Protein AF-0000000074130078 (afdb_homodimer)

Radius of gyration: 15.91 Å; Cα contacts (8 Å, |Δi|>4): 344; chains: 2; bounding box: 49×40×36 Å

Foldseek 3Di:
DWDDFQADPVVVVVLVVLLVVLVVPPDDQVSSQVSSQVVCCVPVNARKGKGKAQDDDDDDDADGRFWTWDDDPNMIMTMGGHDDDDDPD/DWDDFQADPVVVVVLVVLLVVLVVPPDDQVSSQVSSQVVCCVPVNARKGKGKAQDDDDDDDADGRFWTWDDDPNMIMTMGGHDPPPPDD

Secondary structure (DSSP, 8-state):
-EEEEEE-HHHHHHHHHHHHHHHHH-SSHHHHHHHHHHHHIIIIIS-EEEEEEEEEEEE----TTEEEEEEETTEEEEEEE--------/-EEEEEE-HHHHHHHHHHHHHHHHH-SSHHHHHHHHHHHHIIIIIS-EEEEEEEEEEEE----TTEEEEEEETTEEEEEEE--------

Nearest PDB structures (foldseek):
  2pg1-assembly3_C  TM=9.859E-01  e=2.034E-09  Drosophila melanogaster
  7n9f-assembly1_s  TM=9.781E-01  e=1.565E-09  Saccharomyces cerevisiae
  7cnu-assembly2_B  TM=9.806E-01  e=3.673E-09  Homo sapiens
  3dvp-assembly1_B  TM=9.838E-01  e=5.445E-09  Drosophila melanogaster
  3rjs-assembly1_A-2  TM=9.797E-01  e=6.209E-09  Toxoplasma gondii

Solvent-accessible surface area (backbone atoms only — not comparable to full-atom values): 9328 Å² total; per-residue (Å²): 90,80,74,47,74,42,52,48,71,67,60,48,51,52,52,52,53,53,49,53,50,29,65,73,73,34,90,46,42,45,50,2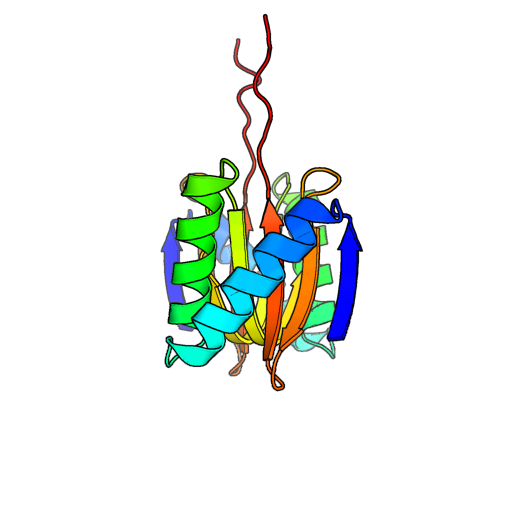9,12,45,52,50,26,54,52,42,29,70,76,68,58,48,52,37,31,19,36,18,28,70,38,68,15,72,32,73,68,59,41,89,56,32,33,41,30,31,37,58,95,80,30,35,36,42,39,34,24,50,55,70,79,80,77,85,120,90,82,76,47,75,41,52,48,72,67,60,48,52,50,52,50,52,52,48,53,50,30,64,74,73,35,88,47,42,45,50,29,11,45,52,51,26,55,50,42,28,70,74,69,60,49,54,37,30,20,36,18,28,71,38,69,14,73,32,74,69,59,39,88,55,33,33,40,29,31,37,59,95,80,28,34,35,44,39,33,25,53,53,72,64,81,72,76,133

InterPro domains:
  IPR001372 Dynein light chain, type 1/2 [PF01221] (2-81)
  IPR001372 Dynein light chain, type 1/2 [PTHR11886] (2-80)
  IPR001372 Dynein light chain, type 1/2 [SM01375] (1-82)
  IPR037177 Dynein light chain superfamily [G3DSA:3.30.740.10] (1-82)
  IPR037177 Dynein light chain superfamily [SSF54648] (2-81)

Organism: Ciona intestinalis (NCBI:txid7719)

pLDDT: mean 93.76, std 14.88, range [22.0, 98.94]

Sequence (178 aa):
EIKKKEISPDLEKNILKLSKSAAKNCKTDKEKAEFLKIELDEVNGGPWNVIVGKKFGGVVTYIPDHFIYFSIKGTDHLIYSTRNMKGKQEIKKKEISPDLEKNILKLSKSAAKNCKTDKEKAEFLKIELDEVNGGPWNVIVGKKFGGVVTYIPDHFIYFSIKGTDHLIYSTRNMKGKQ

Structure (mmCIF, N/CA/C/O backbone):
data_AF-0000000074130078-model_v1
#
loop_
_entity.id
_entity.type
_entity.pdbx_description
1 polymer 'Dynein light chain'
#
loop_
_atom_site.group_PDB
_atom_site.id
_atom_site.type_symbol
_atom_site.label_atom_id
_atom_site.label_alt_id
_atom_site.label_comp_id
_atom_site.label_asym_id
_atom_site.label_entity_id
_atom_site.label_seq_id
_atom_site.pdbx_PDB_ins_code
_atom_site.Cartn_x
_atom_site.Cartn_y
_atom_site.Cartn_z
_atom_site.occupancy
_atom_site.B_iso_or_equiv
_atom_site.auth_seq_id
_atom_site.auth_comp_id
_atom_site.auth_asym_id
_atom_site.auth_atom_id
_atom_site.pdbx_PDB_model_num
ATOM 1 N N . GLU A 1 1 ? 15.438 11.156 -1.545 1 94.38 1 GLU A N 1
ATOM 2 C CA . GLU A 1 1 ? 14.898 11.625 -2.818 1 94.38 1 GLU A CA 1
ATOM 3 C C . GLU A 1 1 ? 13.375 11.516 -2.848 1 94.38 1 GLU A C 1
ATOM 5 O O . GLU A 1 1 ? 12.82 10.453 -2.574 1 94.38 1 GLU A O 1
ATOM 10 N N . ILE A 1 2 ? 12.758 12.695 -3.055 1 98 2 ILE A N 1
ATOM 11 C CA . ILE A 1 2 ? 11.305 12.727 -3.17 1 98 2 ILE A CA 1
ATOM 12 C C . ILE A 1 2 ? 10.891 12.43 -4.609 1 98 2 ILE A C 1
ATOM 14 O O . ILE A 1 2 ? 11.32 13.117 -5.539 1 98 2 ILE A O 1
ATOM 18 N N . LYS A 1 3 ? 10.125 11.375 -4.738 1 98.38 3 LYS A N 1
ATOM 19 C CA . LYS A 1 3 ? 9.695 10.969 -6.07 1 98.38 3 LYS A CA 1
ATOM 20 C C . LYS A 1 3 ? 8.367 11.617 -6.445 1 98.38 3 LYS A C 1
ATOM 22 O O . LYS A 1 3 ? 8.172 12.039 -7.586 1 98.38 3 LYS A O 1
ATOM 27 N N . LYS A 1 4 ? 7.355 11.641 -5.586 1 98.5 4 LYS A N 1
ATOM 28 C CA . LYS A 1 4 ? 6.059 12.289 -5.727 1 98.5 4 LYS A CA 1
ATOM 29 C C . LYS A 1 4 ? 5.516 12.734 -4.371 1 98.5 4 LYS A C 1
ATOM 31 O O . LYS A 1 4 ? 5.719 12.055 -3.361 1 98.5 4 LYS A O 1
ATOM 36 N N . LYS A 1 5 ? 4.914 13.93 -4.355 1 98.62 5 LYS A N 1
ATOM 37 C CA . LYS A 1 5 ? 4.332 14.352 -3.086 1 98.62 5 LYS A CA 1
ATOM 38 C C . LYS A 1 5 ? 3.107 15.234 -3.307 1 98.62 5 LYS A C 1
ATOM 40 O O . LYS A 1 5 ? 3.062 16.016 -4.262 1 98.62 5 LYS A O 1
ATOM 45 N N . GLU A 1 6 ? 2.08 15.094 -2.594 1 98.5 6 GLU A N 1
ATOM 46 C CA . GLU A 1 6 ? 0.936 15.953 -2.299 1 98.5 6 GLU A CA 1
ATOM 47 C C . GLU A 1 6 ? 0.702 16.062 -0.794 1 98.5 6 GLU A C 1
ATOM 49 O O . GLU A 1 6 ? -0.148 15.367 -0.239 1 98.5 6 GLU A O 1
ATOM 54 N N . ILE A 1 7 ? 1.475 16.953 -0.232 1 98.31 7 ILE A N 1
ATOM 55 C CA . ILE A 1 7 ? 1.524 17 1.226 1 98.31 7 ILE A CA 1
ATOM 56 C C . ILE A 1 7 ? 2.041 18.359 1.685 1 98.31 7 ILE A C 1
ATOM 58 O O . ILE A 1 7 ? 2.826 19 0.982 1 98.31 7 ILE A O 1
ATOM 62 N N . SER A 1 8 ? 1.681 18.797 2.877 1 98 8 SER A N 1
ATOM 63 C CA . SER A 1 8 ? 2.182 20.062 3.422 1 98 8 SER A CA 1
ATOM 64 C C . SER A 1 8 ? 3.646 19.938 3.83 1 98 8 SER A C 1
ATOM 66 O O . SER A 1 8 ? 4.109 18.859 4.195 1 98 8 SER A O 1
ATOM 68 N N . PRO A 1 9 ? 4.371 21.078 3.791 1 98.06 9 PRO A N 1
ATOM 69 C CA . PRO A 1 9 ? 5.785 21.047 4.168 1 98.06 9 PRO A CA 1
ATOM 70 C C . PRO A 1 9 ? 6.012 20.531 5.586 1 98.06 9 PRO A C 1
ATOM 72 O O . PRO A 1 9 ? 6.977 19.812 5.84 1 98.06 9 PRO A O 1
ATOM 75 N N . ASP A 1 10 ? 5.152 20.906 6.461 1 97.94 10 ASP A N 1
ATOM 76 C CA . ASP A 1 10 ? 5.301 20.469 7.848 1 97.94 10 ASP A CA 1
ATOM 77 C C . ASP A 1 10 ? 5.137 18.969 7.977 1 97.94 10 ASP A C 1
ATOM 79 O O . ASP A 1 10 ? 5.93 18.297 8.648 1 97.94 10 ASP A O 1
ATOM 83 N N . LEU A 1 11 ? 4.094 18.453 7.395 1 98.06 11 LEU A N 1
ATOM 84 C CA . LEU A 1 11 ? 3.852 17.016 7.434 1 98.06 11 LEU A CA 1
ATOM 85 C C . LEU A 1 11 ? 4.961 16.25 6.711 1 98.06 11 LEU A C 1
ATOM 87 O O . LEU A 1 11 ? 5.426 15.219 7.191 1 98.06 11 LEU A O 1
ATOM 91 N N . GLU A 1 12 ? 5.434 16.75 5.633 1 98.56 12 GLU A N 1
ATOM 92 C CA . GLU A 1 12 ? 6.566 16.172 4.91 1 98.56 12 GLU A CA 1
ATOM 93 C C . GLU A 1 12 ? 7.793 16.047 5.805 1 98.56 12 GLU A C 1
ATOM 95 O O . GLU A 1 12 ? 8.414 14.992 5.883 1 98.56 12 GLU A O 1
ATOM 100 N N . LYS A 1 13 ? 8.094 17.172 6.449 1 98.25 13 LYS A N 1
ATOM 101 C CA . LYS A 1 13 ? 9.258 17.203 7.328 1 98.25 13 LYS A CA 1
ATOM 102 C C . LYS A 1 13 ? 9.148 16.156 8.422 1 98.25 13 LYS A C 1
ATOM 104 O O . LYS A 1 13 ? 10.125 15.461 8.734 1 98.25 13 LYS A O 1
ATOM 109 N N . ASN A 1 14 ? 7.988 16.094 8.992 1 98.38 14 ASN A N 1
ATOM 110 C CA . ASN A 1 14 ? 7.762 15.117 10.047 1 98.38 14 ASN A CA 1
ATOM 111 C C . ASN A 1 14 ? 7.926 13.688 9.523 1 98.38 14 ASN A C 1
ATOM 113 O O . ASN A 1 14 ? 8.594 12.867 10.156 1 98.38 14 ASN A O 1
ATOM 117 N N . ILE A 1 15 ? 7.352 13.312 8.375 1 98.81 15 ILE A N 1
ATOM 118 C CA . ILE A 1 15 ? 7.41 11.969 7.797 1 98.81 15 ILE A CA 1
ATOM 119 C C . ILE A 1 15 ? 8.859 11.617 7.465 1 98.81 15 ILE A C 1
ATOM 121 O O . ILE A 1 15 ? 9.305 10.5 7.738 1 98.81 15 ILE A O 1
ATOM 125 N N . LEU A 1 16 ? 9.57 12.594 6.945 1 98.69 16 LEU A N 1
ATOM 126 C CA . LEU A 1 16 ? 10.961 12.328 6.586 1 98.69 16 LEU A CA 1
ATOM 127 C C . LEU A 1 16 ? 11.805 12.086 7.832 1 98.69 16 LEU A C 1
ATOM 129 O O . LEU A 1 16 ? 12.672 11.211 7.84 1 98.69 16 LEU A O 1
ATOM 133 N N . LYS A 1 17 ? 11.531 12.891 8.836 1 98.44 17 LYS A N 1
ATOM 134 C CA . LYS A 1 17 ? 12.234 12.695 10.102 1 98.44 17 LYS A CA 1
ATOM 135 C C . LYS A 1 17 ? 11.969 11.305 10.672 1 98.44 17 LYS A C 1
ATOM 137 O O . LYS A 1 17 ? 12.906 10.586 11.039 1 98.44 17 LYS A O 1
ATOM 142 N N . LEU A 1 18 ? 10.727 10.938 10.75 1 98.69 18 LEU A N 1
ATOM 143 C CA . LEU A 1 18 ? 10.344 9.625 11.266 1 98.69 18 LEU A CA 1
ATOM 144 C C . LEU A 1 18 ? 10.938 8.508 10.414 1 98.69 18 LEU A C 1
ATOM 146 O O . LEU A 1 18 ? 11.359 7.477 10.938 1 98.69 18 LEU A O 1
ATOM 150 N N . SER A 1 19 ? 10.953 8.688 9.125 1 98.75 19 SER A N 1
ATOM 151 C CA . SER A 1 19 ? 11.461 7.668 8.211 1 98.75 19 SER A CA 1
ATOM 152 C C . SER A 1 19 ? 12.961 7.457 8.391 1 98.75 19 SER A C 1
ATOM 154 O O . SER A 1 19 ? 13.445 6.332 8.289 1 98.75 19 SER A O 1
ATOM 156 N N . LYS A 1 20 ? 13.672 8.57 8.648 1 98.5 20 LYS A N 1
ATOM 157 C CA . LYS A 1 20 ? 15.102 8.461 8.922 1 98.5 20 LYS A CA 1
ATOM 158 C C . LYS A 1 20 ? 15.352 7.695 10.219 1 98.5 20 LYS A C 1
ATOM 160 O O . LYS A 1 20 ? 16.266 6.871 10.297 1 98.5 20 LYS A O 1
ATOM 165 N N . SER A 1 21 ? 14.516 7.992 11.195 1 98.44 21 SER A N 1
ATOM 166 C CA . SER A 1 21 ? 14.602 7.254 12.453 1 98.44 21 SER A CA 1
ATOM 167 C C . SER A 1 21 ? 14.336 5.766 12.242 1 98.44 21 SER A C 1
ATOM 169 O O . SER A 1 21 ? 15.062 4.918 12.766 1 98.44 21 SER A O 1
ATOM 171 N N . ALA A 1 22 ? 13.273 5.453 11.5 1 98.5 22 ALA A N 1
ATOM 172 C CA . ALA A 1 22 ? 12.938 4.062 11.211 1 98.5 22 ALA A CA 1
ATOM 173 C C . ALA A 1 22 ? 14.086 3.359 10.484 1 98.5 22 ALA A C 1
ATOM 175 O O . ALA A 1 22 ? 14.398 2.205 10.781 1 98.5 22 ALA A O 1
ATOM 176 N N . ALA A 1 23 ? 14.703 4.055 9.508 1 98.12 23 ALA A N 1
ATOM 177 C CA . ALA A 1 23 ? 15.805 3.484 8.734 1 98.12 23 ALA A CA 1
ATOM 178 C C . ALA A 1 23 ? 16.984 3.133 9.633 1 98.12 23 ALA A C 1
ATOM 180 O O . ALA A 1 23 ? 17.688 2.154 9.383 1 98.12 23 ALA A O 1
ATOM 181 N N . LYS A 1 24 ? 17.141 3.902 10.656 1 97.38 24 LYS A N 1
ATOM 182 C CA . LYS A 1 24 ? 18.266 3.717 11.578 1 97.38 24 LYS A CA 1
ATOM 183 C C . LYS A 1 24 ? 17.984 2.613 12.586 1 97.38 24 LYS A C 1
ATOM 185 O O . LYS A 1 24 ? 18.875 1.861 12.969 1 97.38 24 LYS A O 1
ATOM 190 N N . ASN A 1 25 ? 16.688 2.441 12.914 1 97.88 25 ASN A N 1
ATOM 191 C CA . ASN A 1 25 ? 16.391 1.665 14.109 1 97.88 25 ASN A CA 1
ATOM 192 C C . ASN A 1 25 ? 15.648 0.375 13.773 1 97.88 25 ASN A C 1
ATOM 194 O O . ASN A 1 25 ? 15.508 -0.504 14.625 1 97.88 25 ASN A O 1
ATOM 198 N N . CYS A 1 26 ? 15.125 0.256 12.578 1 98.19 26 CYS A N 1
ATOM 199 C CA . CYS A 1 26 ? 14.383 -0.932 12.18 1 98.19 26 CYS A CA 1
ATOM 200 C C . CYS A 1 26 ? 15.211 -1.807 11.242 1 98.19 26 CYS A C 1
ATOM 202 O O . CYS A 1 26 ? 15.945 -1.296 10.398 1 98.19 26 CYS A O 1
ATOM 204 N N . LYS A 1 27 ? 15 -3.037 11.344 1 97.38 27 LYS A N 1
ATOM 205 C CA . LYS A 1 27 ? 15.828 -3.982 10.594 1 97.38 27 LYS A CA 1
ATOM 206 C C . LYS A 1 27 ? 15.164 -4.359 9.266 1 97.38 27 LYS A C 1
ATOM 208 O O . LYS A 1 27 ? 15.844 -4.543 8.258 1 97.38 27 LYS A O 1
ATOM 213 N N . THR A 1 28 ? 13.867 -4.539 9.289 1 98.25 28 THR A N 1
ATOM 214 C CA . THR A 1 28 ? 13.172 -4.996 8.086 1 98.25 28 THR A CA 1
ATOM 215 C C . THR A 1 28 ? 12.258 -3.902 7.543 1 98.25 28 THR A C 1
ATOM 217 O O . THR A 1 28 ? 11.906 -2.963 8.266 1 98.25 28 THR A O 1
ATOM 220 N N . ASP A 1 29 ? 11.898 -4.012 6.328 1 98.44 29 ASP A N 1
ATOM 221 C CA . ASP A 1 29 ? 10.961 -3.08 5.711 1 98.44 29 ASP A CA 1
ATOM 222 C C . ASP A 1 29 ? 9.609 -3.105 6.426 1 98.44 29 ASP A C 1
ATOM 224 O O . ASP A 1 29 ? 8.992 -2.061 6.629 1 98.44 29 ASP A O 1
ATOM 228 N N . LYS A 1 30 ? 9.227 -4.246 6.836 1 98.56 30 LYS A N 1
ATOM 229 C CA . LYS A 1 30 ? 7.969 -4.371 7.566 1 98.56 30 LYS A CA 1
ATOM 230 C C . LYS A 1 30 ? 8.031 -3.637 8.898 1 98.56 30 LYS A C 1
ATOM 232 O O . LYS A 1 30 ? 7.07 -2.967 9.289 1 98.56 30 LYS A O 1
ATOM 237 N N . GLU A 1 31 ? 9.055 -3.723 9.57 1 98.69 31 GLU A N 1
ATOM 238 C CA . GLU A 1 31 ? 9.219 -3.023 10.836 1 98.69 31 GLU A CA 1
ATOM 239 C C . GLU A 1 31 ? 9.188 -1.51 10.641 1 98.69 31 GLU A C 1
ATOM 241 O O . GLU A 1 31 ? 8.586 -0.788 11.438 1 98.69 31 GLU A O 1
ATOM 246 N N . LYS A 1 32 ? 9.852 -1.089 9.594 1 98.81 32 LYS A N 1
ATOM 247 C CA . LYS A 1 32 ? 9.828 0.337 9.281 1 98.81 32 LYS A CA 1
ATOM 248 C C . LYS A 1 32 ? 8.398 0.814 9.023 1 98.81 32 LYS A C 1
ATOM 250 O O . LYS A 1 32 ? 7.973 1.833 9.57 1 98.81 32 LYS A O 1
ATOM 255 N N . ALA A 1 33 ? 7.719 0 8.258 1 98.88 33 ALA A N 1
ATOM 256 C CA . ALA A 1 33 ? 6.344 0.352 7.922 1 98.88 33 ALA A CA 1
ATOM 257 C C . ALA A 1 33 ? 5.469 0.393 9.172 1 98.88 33 ALA A C 1
ATOM 259 O O . ALA A 1 33 ? 4.645 1.298 9.328 1 98.88 33 ALA A O 1
ATOM 260 N N . GLU A 1 34 ? 5.672 -0.551 10.023 1 98.81 34 GLU A N 1
ATOM 261 C CA . GLU A 1 34 ? 4.895 -0.612 11.258 1 98.81 34 GLU A CA 1
ATOM 262 C C . GLU A 1 34 ? 5.164 0.606 12.133 1 98.81 34 GLU A C 1
ATOM 264 O O . GLU A 1 34 ? 4.227 1.24 12.625 1 98.81 34 GLU A O 1
ATOM 269 N N . PHE A 1 35 ? 6.375 0.914 12.258 1 98.81 35 PHE A N 1
ATOM 270 C CA . PHE A 1 35 ? 6.777 2.062 13.055 1 98.81 35 PHE A CA 1
ATOM 271 C C . PHE A 1 35 ? 6.152 3.344 12.523 1 98.81 35 PHE A C 1
ATOM 273 O O . PHE A 1 35 ? 5.547 4.109 13.273 1 98.81 35 PHE A O 1
ATOM 280 N N . LEU A 1 36 ? 6.27 3.537 11.242 1 98.81 36 LEU A N 1
ATOM 281 C CA . LEU A 1 36 ? 5.781 4.758 10.609 1 98.81 36 LEU A CA 1
ATOM 282 C C . LEU A 1 36 ? 4.262 4.855 10.719 1 98.81 36 LEU A C 1
ATOM 284 O O . LEU A 1 36 ? 3.729 5.914 11.055 1 98.81 36 LEU A O 1
ATOM 288 N N . LYS A 1 37 ? 3.617 3.77 10.461 1 98.81 37 LYS A N 1
ATOM 289 C CA . LYS A 1 37 ? 2.158 3.789 10.531 1 98.81 37 LYS A CA 1
ATOM 290 C C . LYS A 1 37 ? 1.675 4.125 11.938 1 98.81 37 LYS A C 1
ATOM 292 O O . LYS A 1 37 ? 0.796 4.973 12.109 1 98.81 37 LYS A O 1
ATOM 297 N N . ILE A 1 38 ? 2.213 3.512 12.945 1 98.44 38 ILE A N 1
ATOM 298 C CA . ILE A 1 38 ? 1.804 3.703 14.336 1 98.44 38 ILE A CA 1
ATOM 299 C C . ILE A 1 38 ? 2.059 5.152 14.75 1 98.44 38 ILE A C 1
ATOM 301 O O . ILE A 1 38 ? 1.175 5.809 15.305 1 98.44 38 ILE A O 1
ATOM 305 N N . GLU A 1 39 ? 3.229 5.668 14.422 1 98.44 39 GLU A N 1
ATOM 306 C CA . GLU A 1 39 ? 3.586 7.031 14.797 1 98.44 39 GLU A CA 1
ATOM 307 C C . GLU A 1 39 ? 2.682 8.047 14.109 1 98.44 39 GLU A C 1
ATOM 309 O O . GLU A 1 39 ? 2.213 9 14.742 1 98.44 39 GLU A O 1
ATOM 314 N N . LEU A 1 40 ? 2.441 7.82 12.859 1 98.31 40 LEU A N 1
ATOM 315 C CA . LEU A 1 40 ? 1.625 8.766 12.102 1 98.31 40 LEU A CA 1
ATOM 316 C C . LEU A 1 40 ? 0.173 8.719 12.562 1 98.31 40 LEU A C 1
ATOM 318 O O . LEU A 1 40 ? -0.479 9.758 12.68 1 98.31 40 LEU A O 1
ATOM 322 N N . ASP A 1 41 ? -0.291 7.539 12.797 1 97.38 41 ASP A N 1
ATOM 323 C CA . ASP A 1 41 ? -1.649 7.441 13.32 1 97.38 41 ASP A CA 1
ATOM 324 C C . ASP A 1 41 ? -1.778 8.18 14.656 1 97.38 41 ASP A C 1
ATOM 326 O O . ASP A 1 41 ? -2.791 8.836 14.906 1 97.38 41 ASP A O 1
ATOM 330 N N . GLU A 1 42 ? -0.833 8.078 15.438 1 97.38 42 GLU A N 1
ATOM 331 C CA . GLU A 1 42 ? -0.876 8.656 16.766 1 97.38 42 GLU A CA 1
ATOM 332 C C . GLU A 1 42 ? -0.712 10.18 16.719 1 97.38 42 GLU A C 1
ATOM 334 O O . GLU A 1 42 ? -1.448 10.906 17.391 1 97.38 42 GLU A O 1
ATOM 339 N N . VAL A 1 43 ? 0.133 10.695 15.914 1 96.06 43 VAL A N 1
ATOM 340 C CA . VAL A 1 43 ? 0.541 12.102 15.961 1 96.06 43 VAL A CA 1
ATOM 341 C C . VAL A 1 43 ? -0.308 12.914 14.984 1 96.06 43 VAL A C 1
ATOM 343 O O . VAL A 1 43 ? -0.664 14.062 15.273 1 96.06 43 VAL A O 1
ATOM 346 N N . ASN A 1 44 ? -0.639 12.297 13.844 1 94.94 44 ASN A N 1
ATOM 347 C CA . ASN A 1 44 ? -1.279 13.078 12.789 1 94.94 44 ASN A CA 1
ATOM 348 C C . ASN A 1 44 ? -2.734 12.664 12.594 1 94.94 44 ASN A C 1
ATOM 350 O O . ASN A 1 44 ? -3.449 13.266 11.781 1 94.94 44 ASN A O 1
ATOM 354 N N . GLY A 1 45 ? -3.221 11.734 13.375 1 93.38 45 GLY A N 1
ATOM 355 C CA . GLY A 1 45 ? -4.578 11.25 13.18 1 93.38 45 GLY A CA 1
ATOM 356 C C . GLY A 1 45 ? -4.707 10.305 12 1 93.38 45 GLY A C 1
ATOM 357 O O . GLY A 1 45 ? -4.465 10.695 10.852 1 93.38 45 GLY A O 1
ATOM 358 N N . GLY A 1 46 ? -5.117 9.109 12.164 1 93.19 46 GLY A N 1
ATOM 359 C CA . GLY A 1 46 ? -5.199 8.055 11.164 1 93.19 46 GLY A CA 1
ATOM 360 C C . GLY A 1 46 ? -6.523 8.039 10.43 1 93.19 46 GLY A C 1
ATOM 361 O O . GLY A 1 46 ? -7.355 8.93 10.617 1 93.19 46 GLY A O 1
ATOM 362 N N . PRO A 1 47 ? -6.66 7.039 9.648 1 96.25 47 PRO A N 1
ATOM 363 C CA . PRO A 1 47 ? -5.711 5.945 9.398 1 96.25 47 PRO A CA 1
ATOM 364 C C . PRO A 1 47 ? -4.672 6.301 8.344 1 96.25 47 PRO A C 1
ATOM 366 O O . PRO A 1 47 ? -4.996 6.945 7.344 1 96.25 47 PRO A O 1
ATOM 369 N N . TRP A 1 48 ? -3.422 5.965 8.57 1 98.12 48 TRP A N 1
ATOM 370 C CA . TRP A 1 48 ? -2.348 6.027 7.586 1 98.12 48 TRP A CA 1
ATOM 371 C C . TRP A 1 48 ? -2.02 4.641 7.047 1 98.12 48 TRP A C 1
ATOM 373 O O . TRP A 1 48 ? -2.254 3.635 7.723 1 98.12 48 TRP A O 1
ATOM 383 N N . ASN A 1 49 ? -1.562 4.484 5.832 1 98.81 49 ASN A N 1
ATOM 384 C CA . ASN A 1 49 ? -1.041 3.291 5.176 1 98.81 49 ASN A CA 1
ATOM 385 C C . ASN A 1 49 ? 0.405 3.482 4.73 1 98.81 49 ASN A C 1
ATOM 387 O O . ASN A 1 49 ? 0.744 4.508 4.133 1 98.81 49 ASN A O 1
ATOM 391 N N . VAL A 1 50 ? 1.216 2.555 5.027 1 98.94 50 VAL A N 1
ATOM 392 C CA . VAL A 1 50 ? 2.641 2.715 4.762 1 98.94 50 VAL A CA 1
ATOM 393 C C . VAL A 1 50 ? 3.18 1.472 4.059 1 98.94 50 VAL A C 1
ATOM 395 O O . VAL A 1 50 ? 2.973 0.348 4.523 1 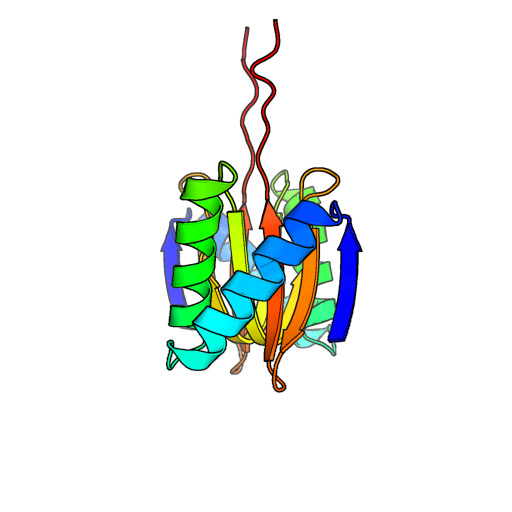98.94 50 VAL A O 1
ATOM 398 N N . ILE A 1 51 ? 3.799 1.644 2.938 1 98.94 51 ILE A N 1
ATOM 399 C CA . ILE A 1 51 ? 4.543 0.626 2.205 1 98.94 51 ILE A CA 1
ATOM 400 C C . ILE A 1 51 ? 6.02 1.01 2.145 1 98.94 51 ILE A C 1
ATOM 402 O O . ILE A 1 51 ? 6.359 2.133 1.769 1 98.94 51 ILE A O 1
ATOM 406 N N . VAL A 1 52 ? 6.852 0.149 2.578 1 98.88 52 VAL A N 1
ATOM 407 C CA . VAL A 1 52 ? 8.297 0.321 2.506 1 98.88 52 VAL A CA 1
ATOM 408 C C . VAL A 1 52 ? 8.922 -0.848 1.744 1 98.88 52 VAL A C 1
ATOM 410 O O . VAL A 1 52 ? 8.617 -2.01 2.025 1 98.88 52 VAL A O 1
ATOM 413 N N . GLY A 1 53 ? 9.758 -0.525 0.75 1 98.69 53 GLY A N 1
ATOM 414 C CA . GLY A 1 53 ? 10.367 -1.638 0.036 1 98.69 53 GLY A CA 1
ATOM 415 C C . GLY A 1 53 ? 11.305 -1.195 -1.071 1 98.69 53 GLY A C 1
ATOM 416 O O . GLY A 1 53 ? 11.328 -0.019 -1.439 1 98.69 53 GLY A O 1
ATOM 417 N N . LYS A 1 54 ? 12.055 -2.133 -1.625 1 98 54 LYS A N 1
ATOM 418 C CA . LYS A 1 54 ? 13.055 -1.86 -2.65 1 98 54 LYS A CA 1
ATOM 419 C C . LYS A 1 54 ? 12.484 -2.07 -4.047 1 98 54 LYS A C 1
ATOM 421 O O . LYS A 1 54 ? 12.945 -1.45 -5.012 1 98 54 LYS A O 1
ATOM 426 N N . LYS A 1 55 ? 11.469 -2.963 -4.145 1 98 55 LYS A N 1
ATOM 427 C CA . LYS A 1 55 ? 10.93 -3.301 -5.457 1 98 55 LYS A CA 1
ATOM 428 C C . LYS A 1 55 ? 9.422 -3.533 -5.383 1 98 55 LYS A C 1
ATOM 430 O O . LYS A 1 55 ? 8.969 -4.648 -5.113 1 98 55 LYS A O 1
ATOM 435 N N . PHE A 1 56 ? 8.711 -2.465 -5.723 1 98.69 56 PHE A N 1
ATOM 436 C CA . PHE A 1 56 ? 7.262 -2.588 -5.773 1 98.69 56 PHE A CA 1
ATOM 437 C C . PHE A 1 56 ? 6.656 -1.476 -6.621 1 98.69 56 PHE A C 1
ATOM 439 O O . PHE A 1 56 ? 7.309 -0.466 -6.891 1 98.69 56 PHE A O 1
ATOM 446 N N . GLY A 1 57 ? 5.48 -1.723 -7.062 1 98.56 57 GLY A N 1
ATOM 447 C CA . GLY A 1 57 ? 4.574 -0.721 -7.602 1 98.56 57 GLY A CA 1
ATOM 448 C C . GLY A 1 57 ? 3.287 -0.595 -6.805 1 98.56 57 GLY A C 1
ATOM 449 O O . GLY A 1 57 ? 2.725 -1.598 -6.359 1 98.56 57 GLY A O 1
ATOM 450 N N . GLY A 1 58 ? 2.928 0.644 -6.57 1 98.62 58 GLY A N 1
ATOM 451 C CA . GLY A 1 58 ? 1.722 0.895 -5.797 1 98.62 58 GLY A CA 1
ATOM 452 C C . GLY A 1 58 ? 0.771 1.864 -6.473 1 98.62 58 GLY A C 1
ATOM 453 O O . GLY A 1 58 ? 1.202 2.855 -7.062 1 98.62 58 GLY A O 1
ATOM 454 N N . VAL A 1 59 ? -0.474 1.584 -6.469 1 98.75 59 VAL A N 1
ATOM 455 C CA . VAL A 1 59 ? -1.538 2.471 -6.93 1 98.75 59 VAL A CA 1
ATOM 456 C C . VAL A 1 59 ? -2.637 2.551 -5.871 1 98.75 59 VAL A C 1
ATOM 458 O O . VAL A 1 59 ? -3.262 1.543 -5.539 1 98.75 59 VAL A O 1
ATOM 461 N N . VAL A 1 60 ? -2.805 3.801 -5.371 1 98.31 60 VAL A N 1
ATOM 462 C CA . VAL A 1 60 ? -3.619 3.947 -4.168 1 98.31 60 VAL A CA 1
ATOM 463 C C . VAL A 1 60 ? -4.516 5.176 -4.297 1 98.31 60 VAL A C 1
ATOM 465 O O . VAL A 1 60 ? -4.312 6.012 -5.18 1 98.31 60 VAL A O 1
ATOM 468 N N . THR A 1 61 ? -5.574 5.219 -3.496 1 97.06 61 THR A N 1
ATOM 469 C CA . THR A 1 61 ? -6.422 6.395 -3.334 1 97.06 61 THR A CA 1
ATOM 470 C C . THR A 1 61 ? -6.203 7.039 -1.967 1 97.06 61 THR A C 1
ATOM 472 O O . THR A 1 61 ? -6.168 6.344 -0.949 1 97.06 61 THR A O 1
ATOM 475 N N . TYR A 1 62 ? -5.973 8.312 -1.937 1 96.25 62 TYR A N 1
ATOM 476 C CA . TYR A 1 62 ? -5.672 9.023 -0.699 1 96.25 62 TYR A CA 1
ATOM 477 C C . TYR A 1 62 ? -6.445 10.336 -0.622 1 96.25 62 TYR A C 1
ATOM 479 O O . TYR A 1 62 ? -6.957 10.82 -1.633 1 96.25 62 TYR A O 1
ATOM 487 N N . ILE A 1 63 ? -6.664 10.852 0.582 1 94.81 63 ILE A N 1
ATOM 488 C CA . ILE A 1 63 ? -7.301 12.148 0.755 1 94.81 63 ILE A CA 1
ATOM 489 C C . ILE A 1 63 ? -6.328 13.258 0.353 1 94.81 63 ILE A C 1
ATOM 491 O O . ILE A 1 63 ? -5.113 13.062 0.365 1 94.81 63 ILE A O 1
ATOM 495 N N . PRO A 1 64 ? -6.73 14.367 -0.066 1 95.44 64 PRO A N 1
ATOM 496 C CA . PRO A 1 64 ? -5.863 15.453 -0.528 1 95.44 64 PRO A CA 1
ATOM 497 C C . PRO A 1 64 ? -4.82 15.859 0.513 1 95.44 64 PRO A C 1
ATOM 499 O O . PRO A 1 64 ? -5.121 15.898 1.709 1 95.44 64 PRO A O 1
ATOM 502 N N . ASP A 1 65 ? -3.596 16.078 0.102 1 96.44 65 ASP A N 1
ATOM 503 C CA . ASP A 1 65 ? -2.49 16.656 0.862 1 96.44 65 ASP A CA 1
ATOM 504 C C . ASP A 1 65 ? -1.968 15.664 1.902 1 96.44 65 ASP A C 1
ATOM 506 O O . ASP A 1 65 ? -1.387 16.062 2.912 1 96.44 65 ASP A O 1
ATOM 510 N N . HIS A 1 66 ? -2.268 14.414 1.657 1 97.94 66 HIS A N 1
ATOM 511 C CA . HIS A 1 66 ? -1.805 13.398 2.596 1 97.94 66 HIS A CA 1
ATOM 512 C C . HIS A 1 66 ? -1.157 12.227 1.866 1 97.94 66 HIS A C 1
ATOM 514 O O . HIS A 1 66 ? -1.442 11.062 2.17 1 97.94 66 HIS A O 1
ATOM 520 N N . PHE A 1 67 ? -0.264 12.57 0.955 1 98.69 67 PHE A N 1
ATOM 521 C CA . PHE A 1 67 ? 0.425 11.57 0.147 1 98.69 67 PHE A CA 1
ATOM 522 C C . PHE A 1 67 ? 1.888 11.953 -0.052 1 98.69 67 PHE A C 1
ATOM 524 O O . PHE A 1 67 ? 2.197 13.086 -0.415 1 98.69 67 PHE A O 1
ATOM 531 N N . ILE A 1 68 ? 2.758 10.969 0.133 1 98.88 68 ILE A N 1
ATOM 532 C CA . ILE A 1 68 ? 4.156 11.195 -0.217 1 98.88 68 ILE A CA 1
ATOM 533 C C . ILE A 1 68 ? 4.809 9.875 -0.618 1 98.88 68 ILE A C 1
ATOM 535 O O . ILE A 1 68 ? 4.539 8.828 -0.012 1 98.88 68 ILE A O 1
ATOM 539 N N . TYR A 1 69 ? 5.605 9.883 -1.682 1 98.94 69 TYR A N 1
ATOM 540 C CA . TYR A 1 69 ? 6.398 8.789 -2.227 1 98.94 69 TYR A CA 1
ATOM 541 C C . TYR A 1 69 ? 7.855 9.195 -2.391 1 98.94 69 TYR A C 1
ATOM 543 O O . TYR A 1 69 ? 8.164 10.117 -3.145 1 98.94 69 TYR A O 1
ATOM 551 N N . PHE A 1 70 ? 8.727 8.547 -1.64 1 98.88 70 PHE A N 1
ATOM 552 C CA . PHE A 1 70 ? 10.125 8.961 -1.623 1 98.88 70 PHE A CA 1
ATOM 553 C C . PHE A 1 70 ? 11.031 7.773 -1.343 1 98.88 70 PHE A C 1
ATOM 555 O O . PHE A 1 70 ? 10.562 6.676 -1.054 1 98.88 70 PHE A O 1
ATOM 562 N N . SER A 1 71 ? 12.336 8.031 -1.491 1 98.62 71 SER A N 1
ATOM 563 C CA . SER A 1 71 ? 13.344 7 -1.242 1 98.62 71 SER A CA 1
ATOM 564 C C . SER A 1 71 ? 14.359 7.457 -0.201 1 98.62 71 SER A C 1
ATOM 566 O O . SER A 1 71 ? 14.781 8.617 -0.209 1 98.62 71 SER A O 1
ATOM 568 N N . ILE A 1 72 ? 14.695 6.562 0.731 1 97.19 72 ILE A N 1
ATOM 569 C CA . ILE A 1 72 ? 15.781 6.746 1.688 1 97.19 72 ILE A CA 1
ATOM 570 C C . ILE A 1 72 ? 16.719 5.543 1.637 1 97.19 72 ILE A C 1
ATOM 572 O O . ILE A 1 72 ? 16.297 4.41 1.886 1 97.19 72 ILE A O 1
ATOM 576 N N . LYS A 1 73 ? 17.984 5.836 1.367 1 93.31 73 LYS A N 1
ATOM 577 C CA . LYS A 1 73 ? 19.016 4.805 1.363 1 93.31 73 LYS A CA 1
ATOM 578 C C . LYS A 1 73 ? 18.625 3.625 0.485 1 93.31 73 LYS A C 1
ATOM 580 O O . LYS A 1 73 ? 18.688 2.473 0.917 1 93.31 73 LYS A O 1
ATOM 585 N N . GLY A 1 74 ? 18.078 3.869 -0.655 1 95.88 74 GLY A N 1
ATOM 586 C CA . GLY A 1 74 ? 17.781 2.865 -1.665 1 95.88 74 GLY A CA 1
ATOM 587 C C . GLY A 1 74 ? 16.5 2.111 -1.399 1 95.88 74 GLY A C 1
ATOM 588 O O . GLY A 1 74 ? 16.203 1.123 -2.072 1 95.88 74 GLY A O 1
ATOM 589 N N . THR A 1 75 ? 15.75 2.594 -0.4 1 98.25 75 THR A N 1
ATOM 590 C CA . THR A 1 75 ? 14.461 1.986 -0.085 1 98.25 75 THR A CA 1
ATOM 591 C C . THR A 1 75 ? 13.32 2.979 -0.318 1 98.25 75 THR A C 1
ATOM 593 O O . THR A 1 75 ? 13.383 4.121 0.141 1 98.25 75 THR A O 1
ATOM 596 N N . ASP A 1 76 ? 12.32 2.518 -1.017 1 98.75 76 ASP A N 1
ATOM 597 C CA . ASP A 1 76 ? 11.195 3.389 -1.324 1 98.75 76 ASP A CA 1
ATOM 598 C C . ASP A 1 76 ? 10.148 3.352 -0.21 1 98.75 76 ASP A C 1
ATOM 600 O O . ASP A 1 76 ? 9.984 2.328 0.46 1 98.75 76 ASP A O 1
ATOM 604 N N . HIS A 1 77 ? 9.484 4.504 -0 1 98.94 77 HIS A N 1
ATOM 605 C CA . HIS A 1 77 ? 8.414 4.707 0.97 1 98.94 77 HIS A CA 1
ATOM 606 C C . HIS A 1 77 ? 7.176 5.293 0.307 1 98.94 77 HIS A C 1
ATOM 608 O O . HIS A 1 77 ? 7.246 6.359 -0.314 1 98.94 77 HIS A O 1
ATOM 614 N N . LEU A 1 78 ? 6.082 4.582 0.358 1 98.94 78 LEU A N 1
ATOM 615 C CA . LEU A 1 78 ? 4.762 5.062 -0.034 1 98.94 78 LEU A CA 1
ATOM 616 C C . LEU A 1 78 ? 3.865 5.246 1.186 1 98.94 78 LEU A C 1
ATOM 618 O O . LEU A 1 78 ? 3.502 4.27 1.844 1 98.94 78 LEU A O 1
ATOM 622 N N . ILE A 1 79 ? 3.605 6.477 1.53 1 98.94 79 ILE A N 1
ATOM 623 C CA . ILE A 1 79 ? 2.877 6.816 2.748 1 98.94 79 ILE A CA 1
ATOM 624 C C . ILE A 1 79 ? 1.7 7.727 2.406 1 98.94 79 ILE A C 1
ATOM 626 O O . ILE A 1 79 ? 1.872 8.75 1.735 1 98.94 79 ILE A O 1
ATOM 630 N N . TYR A 1 80 ? 0.522 7.281 2.832 1 98.69 80 TYR A N 1
ATOM 631 C CA . TYR A 1 80 ? -0.663 8.07 2.51 1 98.69 80 TYR A CA 1
ATOM 632 C C . TYR A 1 80 ? -1.784 7.801 3.506 1 98.69 80 TYR A C 1
ATOM 634 O O . TYR A 1 80 ? -1.781 6.773 4.191 1 98.69 80 TYR A O 1
ATOM 642 N N . SER A 1 81 ? -2.67 8.773 3.598 1 97.56 81 SER A N 1
ATOM 643 C CA . SER A 1 81 ? -3.834 8.633 4.469 1 97.56 81 SER A CA 1
ATOM 644 C C . SER A 1 81 ? -5.113 8.453 3.656 1 97.56 81 SER A C 1
ATOM 646 O O . SER A 1 81 ? -5.227 8.969 2.543 1 97.56 81 SER A O 1
ATOM 648 N N . THR A 1 82 ? -6.031 7.652 4.238 1 95 82 THR A N 1
ATOM 649 C CA . THR A 1 82 ? -7.316 7.41 3.586 1 95 82 THR A CA 1
ATOM 650 C C . THR A 1 82 ? -8.469 7.855 4.48 1 95 82 THR A C 1
ATOM 652 O O . THR A 1 82 ? -9.594 7.379 4.332 1 95 82 THR A O 1
ATOM 655 N N . ARG A 1 83 ? -8.281 8.797 5.355 1 77.19 83 ARG A N 1
ATOM 656 C CA . ARG A 1 83 ? -9.273 9.281 6.316 1 77.19 83 ARG A CA 1
ATOM 657 C C . ARG A 1 83 ? -10.547 9.719 5.609 1 77.19 83 ARG A C 1
ATOM 659 O O . ARG A 1 83 ? -10.492 10.383 4.57 1 77.19 83 ARG A O 1
ATOM 666 N N . ASN A 1 84 ? -11.727 8.906 5.762 1 61.94 84 ASN A N 1
ATOM 667 C CA . ASN A 1 84 ? -13.016 9.461 5.367 1 61.94 84 ASN A CA 1
ATOM 668 C C . ASN A 1 84 ? -13.57 10.398 6.434 1 61.94 84 ASN A C 1
ATOM 670 O O . ASN A 1 84 ? -13.445 10.125 7.629 1 61.94 84 ASN A O 1
ATOM 674 N N . MET A 1 85 ? -13.438 11.695 6.23 1 49.09 85 MET A N 1
ATOM 675 C CA . MET A 1 85 ? -14.086 12.641 7.129 1 49.09 85 MET A CA 1
ATOM 676 C C . MET A 1 85 ? -15.539 12.242 7.383 1 49.09 85 MET A C 1
ATOM 678 O O . MET A 1 85 ? -16.266 11.891 6.449 1 49.09 85 MET A O 1
ATOM 682 N N . LYS A 1 86 ? -16.031 11.625 8.32 1 40.78 86 LYS A N 1
ATOM 683 C CA . LYS A 1 86 ? -17.406 11.844 8.766 1 40.78 86 LYS A CA 1
ATOM 684 C C . LYS A 1 86 ? -17.797 13.305 8.617 1 40.78 86 LYS A C 1
ATOM 686 O O . LYS A 1 86 ? -16.938 14.188 8.57 1 40.78 86 LYS A O 1
ATOM 691 N N . GLY A 1 87 ? -19.344 13.609 8.422 1 33.69 87 GLY A N 1
ATOM 692 C CA . GLY A 1 87 ? -20.484 14.508 8.617 1 33.69 87 GLY A CA 1
ATOM 693 C C . GLY A 1 87 ? -20.344 15.359 9.867 1 33.69 87 GLY A C 1
ATOM 694 O O . GLY A 1 87 ? -20.234 14.836 10.977 1 33.69 87 GLY A O 1
ATOM 695 N N . LYS A 1 88 ? -19.75 16.328 9.969 1 33.34 88 LYS A N 1
ATOM 696 C CA . LYS A 1 88 ? -20.297 17.391 10.805 1 33.34 88 LYS A CA 1
ATOM 697 C C . LYS A 1 88 ? -21.812 17.453 10.703 1 33.34 88 LYS A C 1
ATOM 699 O O . LYS A 1 88 ? -22.359 17.75 9.633 1 33.34 88 LYS A O 1
ATOM 704 N N . GLN A 1 89 ? -22.922 16.641 10.445 1 23.61 89 GLN A N 1
ATOM 705 C CA . GLN A 1 89 ? -24.125 17.156 11.078 1 23.61 89 GLN A CA 1
ATOM 706 C C . GLN A 1 89 ? -24.016 17.109 12.602 1 23.61 89 GLN A C 1
ATOM 708 O O . GLN A 1 89 ? -23.469 16.156 13.164 1 23.61 89 GLN A O 1
ATOM 713 N N . GLU B 1 1 ? 0.241 -18.484 -3.807 1 94.38 1 GLU B N 1
ATOM 714 C CA . GLU B 1 1 ? 0.281 -18.734 -2.367 1 94.38 1 GLU B CA 1
ATOM 715 C C . GLU B 1 1 ? -0.357 -17.578 -1.596 1 94.38 1 GLU B C 1
ATOM 717 O O . GLU B 1 1 ? 0.006 -16.422 -1.791 1 94.38 1 GLU B O 1
ATOM 722 N N . ILE B 1 2 ? -1.379 -17.953 -0.817 1 97.94 2 ILE B N 1
ATOM 723 C CA . ILE B 1 2 ? -2.039 -16.969 0.023 1 97.94 2 ILE B CA 1
ATOM 724 C C . ILE B 1 2 ? -1.294 -16.828 1.349 1 97.94 2 ILE B C 1
ATOM 726 O O . ILE B 1 2 ? -1.116 -17.812 2.07 1 97.94 2 ILE B O 1
ATOM 730 N N . LYS B 1 3 ? -0.85 -15.617 1.589 1 98.44 3 LYS B N 1
ATOM 731 C CA . LYS B 1 3 ? -0.091 -15.375 2.811 1 98.44 3 LYS B CA 1
ATOM 732 C C . LYS B 1 3 ? -1.01 -14.938 3.951 1 98.44 3 LYS B C 1
ATOM 734 O O . LYS B 1 3 ? -0.828 -15.359 5.094 1 98.44 3 LYS B O 1
ATOM 739 N N . LYS B 1 4 ? -1.934 -14.023 3.75 1 98.5 4 LYS B N 1
ATOM 740 C CA . LYS B 1 4 ? -2.955 -13.547 4.68 1 98.5 4 LYS B CA 1
ATOM 741 C C . LYS B 1 4 ? -4.219 -13.117 3.936 1 98.5 4 LYS B C 1
ATOM 743 O O . LYS B 1 4 ? -4.141 -12.578 2.83 1 98.5 4 LYS B O 1
ATOM 748 N N . LYS B 1 5 ? -5.363 -13.453 4.531 1 98.62 5 LYS B N 1
ATOM 749 C CA . LYS B 1 5 ? -6.582 -12.992 3.871 1 98.62 5 LYS B CA 1
ATOM 750 C C . LYS B 1 5 ? -7.695 -12.75 4.887 1 98.62 5 LYS B C 1
ATOM 752 O O . LYS B 1 5 ? -7.797 -13.453 5.891 1 98.62 5 LYS B O 1
ATOM 757 N N . GLU B 1 6 ? -8.453 -11.727 4.773 1 98.44 6 GLU B N 1
ATOM 758 C CA . GLU B 1 6 ? -9.766 -11.391 5.316 1 98.44 6 GLU B CA 1
ATOM 759 C C . GLU B 1 6 ? -10.711 -10.93 4.215 1 98.44 6 GLU B C 1
ATOM 761 O O . GLU B 1 6 ? -10.898 -9.727 4.02 1 98.44 6 GLU B O 1
ATOM 766 N N . ILE B 1 7 ? -11.266 -11.922 3.594 1 98.31 7 ILE B N 1
ATOM 767 C CA . ILE B 1 7 ? -12.008 -11.625 2.375 1 98.31 7 ILE B CA 1
ATOM 768 C C . ILE B 1 7 ? -12.969 -12.766 2.066 1 98.31 7 ILE B C 1
ATOM 770 O O . ILE B 1 7 ? -12.703 -13.922 2.408 1 98.31 7 ILE B O 1
ATOM 774 N N . SER B 1 8 ? -14.055 -12.5 1.37 1 97.94 8 SER B N 1
ATOM 775 C CA . SER B 1 8 ? -15 -13.547 0.975 1 97.94 8 SER B CA 1
ATOM 776 C C . SER B 1 8 ? -14.422 -14.422 -0.131 1 97.94 8 SER B C 1
ATOM 778 O O . SER B 1 8 ? -13.602 -13.961 -0.931 1 97.94 8 SER B O 1
ATOM 780 N N . PRO B 1 9 ? -14.875 -15.711 -0.2 1 98.06 9 PRO B N 1
ATOM 781 C CA . PRO B 1 9 ? -14.375 -16.609 -1.234 1 98.06 9 PRO B CA 1
ATOM 782 C C . PRO B 1 9 ? -14.617 -16.094 -2.648 1 98.06 9 PRO B C 1
ATOM 784 O O . PRO B 1 9 ? -13.758 -16.25 -3.523 1 98.06 9 PRO B O 1
ATOM 787 N N . ASP B 1 10 ? -15.719 -15.5 -2.842 1 97.88 10 ASP B N 1
ATOM 788 C CA . ASP B 1 10 ? -16.047 -14.984 -4.168 1 97.88 10 ASP B CA 1
ATOM 789 C C . ASP B 1 10 ? -15.102 -13.844 -4.562 1 97.88 10 ASP B C 1
ATOM 791 O O . ASP B 1 10 ? -14.586 -13.82 -5.68 1 97.88 10 ASP B O 1
ATOM 795 N N . LEU B 1 11 ? -14.938 -12.898 -3.68 1 98 11 LEU B N 1
ATOM 796 C CA . LEU B 1 11 ? -14.039 -11.781 -3.941 1 98 11 LEU B CA 1
ATOM 797 C C . LEU B 1 11 ? -12.602 -12.266 -4.086 1 98 11 LEU B C 1
ATOM 799 O O . LEU B 1 11 ? -11.875 -11.805 -4.973 1 98 11 LEU B O 1
ATOM 803 N N . GLU B 1 12 ? -12.195 -13.195 -3.316 1 98.56 12 GLU B N 1
ATOM 804 C CA . GLU B 1 12 ? -10.883 -13.805 -3.428 1 98.56 12 GLU B CA 1
ATOM 805 C C . GLU B 1 12 ? -10.656 -14.391 -4.82 1 98.56 12 GLU B C 1
ATOM 807 O O . GLU B 1 12 ? -9.633 -14.125 -5.457 1 98.56 12 GLU B O 1
ATOM 812 N N . LYS B 1 13 ? -11.648 -15.18 -5.23 1 98.25 13 LYS B N 1
ATOM 813 C CA . LYS B 1 13 ? -11.555 -15.82 -6.539 1 98.25 13 LYS B CA 1
ATOM 814 C C . LYS B 1 13 ? -11.398 -14.781 -7.648 1 98.25 13 LYS B C 1
ATOM 816 O O . LYS B 1 13 ? -10.594 -14.953 -8.562 1 98.25 13 LYS B O 1
ATOM 821 N N . ASN B 1 14 ? -12.203 -13.781 -7.547 1 98.31 14 ASN B N 1
ATOM 822 C CA . ASN B 1 14 ? -12.133 -12.719 -8.539 1 98.31 14 ASN B CA 1
ATOM 823 C C . ASN B 1 14 ? -10.766 -12.039 -8.539 1 98.31 14 ASN B C 1
ATOM 825 O O . ASN B 1 14 ? -10.172 -11.828 -9.602 1 98.31 14 ASN B O 1
ATOM 829 N N . ILE B 1 15 ? -10.188 -11.664 -7.391 1 98.81 15 ILE B N 1
ATOM 830 C CA . ILE B 1 15 ? -8.906 -10.977 -7.266 1 98.81 15 ILE B CA 1
ATOM 831 C C . ILE B 1 15 ? -7.785 -11.867 -7.809 1 98.81 15 ILE B C 1
ATOM 833 O O . ILE B 1 15 ? -6.906 -11.398 -8.531 1 98.81 15 ILE B O 1
ATOM 837 N N . LEU B 1 16 ? -7.895 -13.148 -7.504 1 98.69 16 LEU B N 1
ATOM 838 C CA . LEU B 1 16 ? -6.863 -14.062 -7.973 1 98.69 16 LEU B CA 1
ATOM 839 C C . LEU B 1 16 ? -6.91 -14.203 -9.492 1 98.69 16 LEU B C 1
ATOM 841 O O . LEU B 1 16 ? -5.871 -14.258 -10.148 1 98.69 16 LEU B O 1
ATOM 845 N N . LYS B 1 17 ? -8.117 -14.281 -9.992 1 98.44 17 LYS B N 1
ATOM 846 C CA . LYS B 1 17 ? -8.273 -14.352 -11.445 1 98.44 17 LYS B CA 1
ATOM 847 C C . LYS B 1 17 ? -7.688 -13.117 -12.117 1 98.44 17 LYS B C 1
ATOM 849 O O . LYS B 1 17 ? -6.918 -13.234 -13.078 1 98.44 17 LYS B O 1
ATOM 854 N N . LEU B 1 18 ? -8.062 -11.953 -11.641 1 98.69 18 LEU B N 1
ATOM 855 C CA . LEU B 1 18 ? -7.566 -10.695 -12.195 1 98.69 18 LEU B CA 1
ATOM 856 C C . LEU B 1 18 ? -6.051 -10.609 -12.062 1 98.69 18 LEU B C 1
ATOM 858 O O . LEU B 1 18 ? -5.375 -10.117 -12.969 1 98.69 18 LEU B O 1
ATOM 862 N N . SER B 1 19 ? -5.531 -11.055 -10.961 1 98.75 19 SER B N 1
ATOM 863 C CA . SER B 1 19 ? -4.094 -10.984 -10.711 1 98.75 19 SER B CA 1
ATOM 864 C C . SER B 1 19 ? -3.318 -11.883 -11.664 1 98.75 19 SER B C 1
ATOM 866 O O . SER B 1 19 ? -2.225 -11.531 -12.109 1 98.75 19 SER B O 1
ATOM 868 N N . LYS B 1 20 ? -3.896 -13.062 -11.961 1 98.44 20 LYS B N 1
ATOM 869 C CA . LYS B 1 20 ? -3.273 -13.945 -12.938 1 98.44 20 LYS B CA 1
ATOM 870 C C . LYS B 1 20 ? -3.262 -13.312 -14.328 1 98.44 20 LYS B C 1
ATOM 872 O O . LYS B 1 20 ? -2.27 -13.414 -15.055 1 98.44 20 LYS B O 1
ATOM 877 N N . SER B 1 21 ? -4.355 -12.664 -14.656 1 98.44 21 SER B N 1
ATOM 878 C CA . SER B 1 21 ? -4.418 -11.945 -15.922 1 98.44 21 SER B CA 1
ATOM 879 C C . SER B 1 21 ? -3.367 -10.836 -15.977 1 98.44 21 SER B C 1
ATOM 881 O O . SER B 1 21 ? -2.676 -10.68 -16.984 1 98.44 21 SER B O 1
ATOM 883 N N . ALA B 1 22 ? -3.291 -10.047 -14.891 1 98.5 22 ALA B N 1
ATOM 884 C CA . ALA B 1 22 ? -2.303 -8.977 -14.828 1 98.5 22 ALA B CA 1
ATOM 885 C C . ALA B 1 22 ? -0.886 -9.523 -14.977 1 98.5 22 ALA B C 1
ATOM 887 O O . ALA B 1 22 ? -0.053 -8.93 -15.664 1 98.5 22 ALA B O 1
ATOM 888 N N . ALA B 1 23 ? -0.604 -10.664 -14.312 1 98.12 23 ALA B N 1
ATOM 889 C CA . ALA B 1 23 ? 0.721 -11.281 -14.367 1 98.12 23 ALA B CA 1
ATOM 890 C C . ALA B 1 23 ? 1.085 -11.68 -15.789 1 98.12 23 ALA B C 1
ATOM 892 O O . ALA B 1 23 ? 2.254 -11.617 -16.172 1 98.12 23 ALA B O 1
ATOM 893 N N . LYS B 1 24 ? 0.103 -12.039 -16.547 1 97.38 24 LYS B N 1
ATOM 894 C CA . LYS B 1 24 ? 0.315 -12.5 -17.922 1 97.38 24 LYS B CA 1
ATOM 895 C C . LYS B 1 24 ? 0.46 -11.32 -18.875 1 97.38 24 LYS B C 1
ATOM 897 O O . LYS B 1 24 ? 1.24 -11.383 -19.828 1 97.38 24 LYS B O 1
ATOM 902 N N . ASN B 1 25 ? -0.204 -10.203 -18.547 1 97.88 25 ASN B N 1
ATOM 903 C CA . ASN B 1 25 ? -0.392 -9.188 -19.578 1 97.88 25 ASN B CA 1
ATOM 904 C C . ASN B 1 25 ? 0.355 -7.902 -19.25 1 97.88 25 ASN B C 1
ATOM 906 O O . ASN B 1 25 ? 0.498 -7.023 -20.094 1 97.88 25 ASN B O 1
ATOM 910 N N . CYS B 1 26 ? 0.784 -7.746 -18 1 98.12 26 CYS B N 1
ATOM 911 C CA . CYS B 1 26 ? 1.483 -6.535 -17.594 1 98.12 26 CYS B CA 1
ATOM 912 C C . CYS B 1 26 ? 2.979 -6.793 -17.453 1 98.12 26 CYS B C 1
ATOM 914 O O . CYS B 1 26 ? 3.391 -7.859 -16.984 1 98.12 26 CYS B O 1
ATOM 916 N N . LYS B 1 27 ? 3.717 -5.805 -17.734 1 97.25 27 LYS B N 1
ATOM 917 C CA . LYS B 1 27 ? 5.168 -5.965 -17.766 1 97.25 27 LYS B CA 1
ATOM 918 C C . LYS B 1 27 ? 5.789 -5.57 -16.422 1 97.25 27 LYS B C 1
ATOM 920 O O . LYS B 1 27 ? 6.77 -6.176 -15.992 1 97.25 27 LYS B O 1
ATOM 925 N N . THR B 1 28 ? 5.285 -4.516 -15.836 1 98.19 28 THR B N 1
ATOM 926 C CA . THR B 1 28 ? 5.887 -4.012 -14.609 1 98.19 28 THR B CA 1
ATOM 927 C C . THR B 1 28 ? 4.941 -4.195 -13.43 1 98.19 28 THR B C 1
ATOM 929 O O . THR B 1 28 ? 3.736 -4.375 -13.609 1 98.19 28 THR B O 1
ATOM 932 N N . ASP B 1 29 ? 5.465 -4.16 -12.258 1 98.44 29 ASP B N 1
ATOM 933 C CA . ASP B 1 29 ? 4.66 -4.242 -11.039 1 98.44 29 ASP B CA 1
ATOM 934 C C . ASP B 1 29 ? 3.672 -3.082 -10.961 1 98.44 29 ASP B C 1
ATOM 936 O O . ASP B 1 29 ? 2.523 -3.268 -10.547 1 98.44 29 ASP B O 1
ATOM 940 N N . LYS B 1 30 ? 4.102 -1.968 -11.383 1 98.5 30 LYS B N 1
ATOM 941 C CA . LYS B 1 30 ? 3.219 -0.804 -11.383 1 98.5 30 LY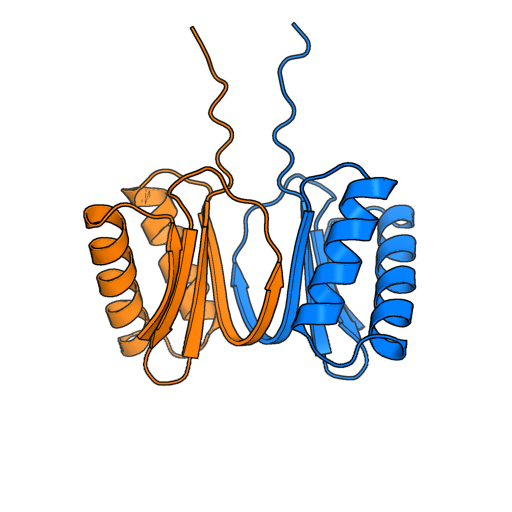S B CA 1
ATOM 942 C C . LYS B 1 30 ? 2.045 -1.003 -12.336 1 98.5 30 LYS B C 1
ATOM 944 O O . LYS B 1 30 ? 0.908 -0.654 -12.016 1 98.5 30 LYS B O 1
ATOM 949 N N . GLU B 1 31 ? 2.262 -1.526 -13.43 1 98.62 31 GLU B N 1
ATOM 950 C CA . GLU B 1 31 ? 1.196 -1.79 -14.398 1 98.62 31 GLU B CA 1
ATOM 951 C C . GLU B 1 31 ? 0.192 -2.799 -13.844 1 98.62 31 GLU B C 1
ATOM 953 O O . GLU B 1 31 ? -1.017 -2.643 -14.023 1 98.62 31 GLU B O 1
ATOM 958 N N . LYS B 1 32 ? 0.746 -3.799 -13.203 1 98.81 32 LYS B N 1
ATOM 959 C CA . LYS B 1 32 ? -0.135 -4.781 -12.578 1 98.81 32 LYS B CA 1
ATOM 960 C C . LYS B 1 32 ? -1.032 -4.133 -11.531 1 98.81 32 LYS B C 1
ATOM 962 O O . LYS B 1 32 ? -2.244 -4.355 -11.516 1 98.81 32 LYS B O 1
ATOM 967 N N . ALA B 1 33 ? -0.385 -3.303 -10.758 1 98.88 33 ALA B N 1
ATOM 968 C CA . ALA B 1 33 ? -1.129 -2.625 -9.703 1 98.88 33 ALA B CA 1
ATOM 969 C C . ALA B 1 33 ? -2.207 -1.716 -10.281 1 98.88 33 ALA B C 1
ATOM 971 O O . ALA B 1 33 ? -3.33 -1.672 -9.781 1 98.88 33 ALA B O 1
ATOM 972 N N . GLU B 1 34 ? -1.854 -1.033 -11.312 1 98.81 34 GLU B N 1
ATOM 973 C CA . GLU B 1 34 ? -2.803 -0.133 -11.961 1 98.81 34 GLU B CA 1
ATOM 974 C C . GLU B 1 34 ? -3.994 -0.902 -12.523 1 98.81 34 GLU B C 1
ATOM 976 O O . GLU B 1 34 ? -5.145 -0.522 -12.305 1 98.81 34 GLU B O 1
ATOM 981 N N . PHE B 1 35 ? -3.693 -1.959 -13.156 1 98.81 35 PHE B N 1
ATOM 982 C CA . PHE B 1 35 ? -4.73 -2.801 -13.75 1 98.81 35 PHE B CA 1
ATOM 983 C C . PHE B 1 35 ? -5.68 -3.316 -12.672 1 98.81 35 PHE B C 1
ATOM 985 O O . PHE B 1 35 ? -6.902 -3.193 -12.805 1 98.81 35 PHE B O 1
ATOM 992 N N . LEU B 1 36 ? -5.125 -3.824 -11.633 1 98.81 36 LEU B N 1
ATOM 993 C CA . LEU B 1 36 ? -5.918 -4.422 -10.562 1 98.81 36 LEU B CA 1
ATOM 994 C C . LEU B 1 36 ? -6.773 -3.367 -9.867 1 98.81 36 LEU B C 1
ATOM 996 O O . LEU B 1 36 ? -7.957 -3.59 -9.609 1 98.81 36 LEU B O 1
ATOM 1000 N N . LYS B 1 37 ? -6.168 -2.258 -9.578 1 98.81 37 LYS B N 1
ATOM 1001 C CA . LYS B 1 37 ? -6.914 -1.205 -8.891 1 98.81 37 LYS B CA 1
ATOM 1002 C C . LYS B 1 37 ? -8.094 -0.733 -9.734 1 98.81 37 LYS B C 1
ATOM 1004 O O . LYS B 1 37 ? -9.219 -0.615 -9.234 1 98.81 37 LYS B O 1
ATOM 1009 N N . ILE B 1 38 ? -7.902 -0.471 -10.992 1 98.38 38 ILE B N 1
ATOM 1010 C CA . ILE B 1 38 ? -8.938 0.036 -11.883 1 98.38 38 ILE B CA 1
ATOM 1011 C C . ILE B 1 38 ? -10.062 -0.987 -12 1 98.38 38 ILE B C 1
ATOM 1013 O O . ILE B 1 38 ? -11.242 -0.644 -11.852 1 98.38 38 ILE B O 1
ATOM 1017 N N . GLU B 1 39 ? -9.703 -2.25 -12.195 1 98.44 39 GLU B N 1
ATOM 1018 C CA . GLU B 1 39 ? -10.703 -3.303 -12.352 1 98.44 39 GLU B CA 1
ATOM 1019 C C . GLU B 1 39 ? -11.523 -3.48 -11.078 1 98.44 39 GLU B C 1
ATOM 1021 O O . GLU B 1 39 ? -12.75 -3.607 -11.133 1 98.44 39 GLU B O 1
ATOM 1026 N N . LEU B 1 40 ? -10.844 -3.465 -9.977 1 98.25 40 LEU B N 1
ATOM 1027 C CA . LEU B 1 40 ? -11.539 -3.678 -8.711 1 98.25 40 LEU B CA 1
ATOM 1028 C C . LEU B 1 40 ? -12.438 -2.49 -8.375 1 98.25 40 LEU B C 1
ATOM 1030 O O . LEU B 1 40 ? -13.555 -2.67 -7.883 1 98.25 40 LEU B O 1
ATOM 1034 N N . ASP B 1 41 ? -11.922 -1.323 -8.617 1 97.38 41 ASP B N 1
ATOM 1035 C CA . ASP B 1 41 ? -12.773 -0.155 -8.391 1 97.38 41 ASP B CA 1
ATOM 1036 C C . ASP B 1 41 ? -14.031 -0.218 -9.25 1 97.38 41 ASP B C 1
ATOM 1038 O O . ASP B 1 41 ? -15.117 0.145 -8.789 1 97.38 41 ASP B O 1
ATOM 1042 N N . GLU B 1 42 ? -13.898 -0.64 -10.398 1 97.38 42 GLU B N 1
ATOM 1043 C CA . GLU B 1 42 ? -15.016 -0.662 -11.344 1 97.38 42 GLU B CA 1
ATOM 1044 C C . GLU B 1 42 ? -16 -1.776 -11.008 1 97.38 42 GLU B C 1
ATOM 1046 O O . GLU B 1 42 ? -17.219 -1.559 -11.016 1 97.38 42 GLU B O 1
ATOM 1051 N N . VAL B 1 43 ? -15.539 -2.91 -10.633 1 96 43 VAL B N 1
ATOM 1052 C CA . VAL B 1 43 ? -16.375 -4.102 -10.531 1 96 43 VAL B CA 1
ATOM 1053 C C . VAL B 1 43 ? -16.875 -4.262 -9.102 1 96 43 VAL B C 1
ATOM 1055 O O . VAL B 1 43 ? -18.016 -4.68 -8.883 1 96 43 VAL B O 1
ATOM 1058 N N . ASN B 1 44 ? -16 -3.906 -8.141 1 94.94 44 ASN B N 1
ATOM 1059 C CA . ASN B 1 44 ? -16.344 -4.215 -6.754 1 94.94 44 ASN B CA 1
ATOM 1060 C C . ASN B 1 44 ? -16.656 -2.947 -5.957 1 94.94 44 ASN B C 1
ATOM 1062 O O . ASN B 1 44 ? -17.031 -3.021 -4.789 1 94.94 44 ASN B O 1
ATOM 1066 N N . GLY B 1 45 ? -16.609 -1.803 -6.574 1 93.25 45 GLY B N 1
ATOM 1067 C CA . GLY B 1 45 ? -16.812 -0.562 -5.844 1 93.25 45 GLY B CA 1
ATOM 1068 C C . GLY B 1 45 ? -15.609 -0.138 -5.027 1 93.25 45 GLY B C 1
ATOM 1069 O O . GLY B 1 45 ? -15.211 -0.836 -4.094 1 93.25 45 GLY B O 1
ATOM 1070 N N . GLY B 1 46 ? -15.016 0.95 -5.281 1 93 46 GLY B N 1
ATOM 1071 C CA . GLY B 1 46 ? -13.805 1.457 -4.664 1 93 46 GLY B CA 1
ATOM 1072 C C . GLY B 1 46 ? -14.062 2.256 -3.398 1 93 46 GLY B C 1
ATOM 1073 O O . GLY B 1 46 ? -15.203 2.332 -2.932 1 93 46 GLY B O 1
ATOM 1074 N N . PRO B 1 47 ? -13.016 2.793 -2.932 1 96.12 47 PRO B N 1
ATOM 1075 C CA . PRO B 1 47 ? -11.648 2.758 -3.471 1 96.12 47 PRO B CA 1
ATOM 1076 C C . PRO B 1 47 ? -10.875 1.521 -3.025 1 96.12 47 PRO B C 1
ATOM 1078 O O . PRO B 1 47 ? -10.992 1.093 -1.875 1 96.12 47 PRO B O 1
ATOM 1081 N N . TRP B 1 48 ? -10.164 0.891 -3.924 1 98 48 TRP B N 1
ATOM 1082 C CA . TRP B 1 48 ? -9.195 -0.161 -3.629 1 98 48 TRP B CA 1
ATOM 1083 C C . TRP B 1 48 ? -7.77 0.377 -3.689 1 98 48 TRP B C 1
ATOM 1085 O O . TRP B 1 48 ? -7.504 1.372 -4.367 1 98 48 TRP B O 1
ATOM 1095 N N . ASN B 1 49 ? -6.828 -0.161 -2.957 1 98.81 49 ASN B N 1
ATOM 1096 C CA . ASN B 1 49 ? -5.387 0.08 -2.971 1 98.81 49 ASN B CA 1
ATOM 1097 C C . ASN B 1 49 ? -4.609 -1.195 -3.283 1 98.81 49 ASN B C 1
ATOM 1099 O O . ASN B 1 49 ? -4.887 -2.252 -2.715 1 98.81 49 ASN B O 1
ATOM 1103 N N . VAL B 1 50 ? -3.699 -1.092 -4.156 1 98.94 50 VAL B N 1
ATOM 1104 C CA . VAL B 1 50 ? -3 -2.287 -4.617 1 98.94 50 VAL B CA 1
ATOM 1105 C C . VAL B 1 50 ? -1.493 -2.039 -4.613 1 98.94 50 VAL B C 1
ATOM 1107 O O . VAL B 1 50 ? -1.019 -1.045 -5.168 1 98.94 50 VAL B O 1
ATOM 1110 N N . ILE B 1 51 ? -0.771 -2.875 -3.957 1 98.94 51 ILE B N 1
ATOM 1111 C CA . ILE B 1 51 ? 0.687 -2.93 -3.975 1 98.94 51 ILE B CA 1
ATOM 1112 C C . ILE B 1 51 ? 1.146 -4.254 -4.578 1 98.94 51 ILE B C 1
ATOM 1114 O O . ILE B 1 51 ? 0.691 -5.324 -4.164 1 98.94 51 ILE B O 1
ATOM 1118 N N . VAL B 1 52 ? 1.965 -4.188 -5.578 1 98.88 52 VAL B N 1
ATOM 1119 C CA . VAL B 1 52 ? 2.568 -5.359 -6.203 1 98.88 52 VAL B CA 1
ATOM 1120 C C . VAL B 1 52 ? 4.09 -5.234 -6.176 1 98.88 52 VAL B C 1
ATOM 1122 O O . VAL B 1 52 ? 4.641 -4.195 -6.547 1 98.88 52 VAL B O 1
ATOM 1125 N N . GLY B 1 53 ? 4.754 -6.285 -5.699 1 98.69 53 GLY B N 1
ATOM 1126 C CA . GLY B 1 53 ? 6.207 -6.176 -5.688 1 98.69 53 GLY B CA 1
ATOM 1127 C C . GLY B 1 53 ? 6.895 -7.406 -5.133 1 98.69 53 GLY B C 1
ATOM 1128 O O . GLY B 1 53 ? 6.242 -8.281 -4.555 1 98.69 53 GLY B O 1
ATOM 1129 N N . LYS B 1 54 ? 8.203 -7.457 -5.281 1 98 54 LYS B N 1
ATOM 1130 C CA . LYS B 1 54 ? 9 -8.609 -4.871 1 98 54 LYS B CA 1
ATOM 1131 C C . LYS B 1 54 ? 9.586 -8.398 -3.475 1 98 54 LYS B C 1
ATOM 1133 O O . LYS B 1 54 ? 9.844 -9.367 -2.756 1 98 54 LYS B O 1
ATOM 1138 N N . LYS B 1 55 ? 9.789 -7.129 -3.092 1 98 55 LYS B N 1
ATOM 1139 C CA . LYS B 1 55 ? 10.438 -6.832 -1.818 1 98 55 LYS B CA 1
ATOM 1140 C C . LYS B 1 55 ? 9.852 -5.582 -1.178 1 98 55 LYS B C 1
ATOM 1142 O O . LYS B 1 55 ? 10.289 -4.465 -1.459 1 98 55 LYS B O 1
ATOM 1147 N N . PHE B 1 56 ? 8.922 -5.844 -0.283 1 98.69 56 PHE B N 1
ATOM 1148 C CA . PHE B 1 56 ? 8.336 -4.734 0.459 1 98.69 56 PHE B CA 1
ATOM 1149 C C . PHE B 1 56 ? 7.672 -5.227 1.738 1 98.69 56 PHE B C 1
ATOM 1151 O O . PHE B 1 56 ? 7.395 -6.422 1.879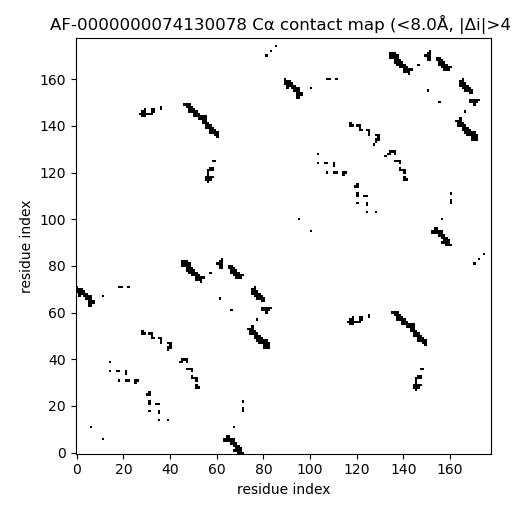 1 98.69 56 PHE B O 1
ATOM 1158 N N . GLY B 1 57 ? 7.516 -4.328 2.633 1 98.62 57 GLY B N 1
ATOM 1159 C CA . GLY B 1 57 ? 6.629 -4.469 3.777 1 98.62 57 GLY B CA 1
ATOM 1160 C C . GLY B 1 57 ? 5.516 -3.436 3.799 1 98.62 57 GLY B C 1
ATOM 1161 O O . GLY B 1 57 ? 5.742 -2.266 3.482 1 98.62 57 GLY B O 1
ATOM 1162 N N . GLY B 1 58 ? 4.328 -3.934 4.066 1 98.69 58 GLY B N 1
ATOM 1163 C CA . GLY B 1 58 ? 3.18 -3.043 4.098 1 98.69 58 GLY B CA 1
ATOM 1164 C C . GLY B 1 58 ? 2.373 -3.154 5.379 1 98.69 58 GLY B C 1
ATOM 1165 O O . GLY B 1 58 ? 2.164 -4.258 5.895 1 98.69 58 GLY B O 1
ATOM 1166 N N . VAL B 1 59 ? 1.992 -2.061 5.945 1 98.75 59 VAL B N 1
ATOM 1167 C CA . VAL B 1 59 ? 1.084 -1.983 7.086 1 98.75 59 VAL B CA 1
ATOM 1168 C C . VAL B 1 59 ? -0.035 -0.989 6.789 1 98.75 59 VAL B C 1
ATOM 1170 O O . VAL B 1 59 ? 0.22 0.2 6.586 1 98.75 59 VAL B O 1
ATOM 1173 N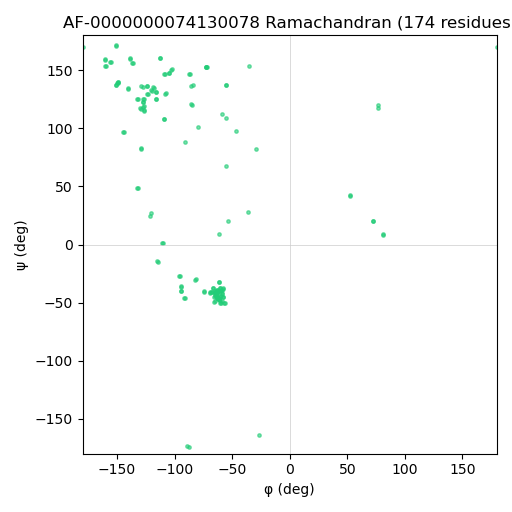 N . VAL B 1 60 ? -1.258 -1.557 6.762 1 98.38 60 VAL B N 1
ATOM 1174 C CA . VAL B 1 60 ? -2.359 -0.773 6.211 1 98.38 60 VAL B CA 1
ATOM 1175 C C . VAL B 1 60 ? -3.607 -0.959 7.074 1 98.38 60 VAL B C 1
ATOM 1177 O O . VAL B 1 60 ? -3.664 -1.865 7.91 1 98.38 60 VAL B O 1
ATOM 1180 N N . THR B 1 61 ? -4.547 -0.02 6.961 1 97.12 61 THR B N 1
ATOM 1181 C CA . THR B 1 61 ? -5.879 -0.133 7.543 1 97.12 61 THR B CA 1
ATOM 1182 C C . THR B 1 61 ? -6.926 -0.381 6.457 1 97.12 61 THR B C 1
ATOM 1184 O O . THR B 1 61 ? -6.922 0.286 5.422 1 97.12 61 THR B O 1
ATOM 1187 N N . TYR B 1 62 ? -7.762 -1.353 6.637 1 96.38 62 TYR B N 1
ATOM 1188 C CA . TYR B 1 62 ? -8.75 -1.736 5.633 1 96.38 62 TYR B CA 1
ATOM 1189 C C . TYR B 1 62 ? -10.102 -2.018 6.281 1 96.38 62 TYR B C 1
ATOM 1191 O O . TYR B 1 62 ? -10.188 -2.215 7.496 1 96.38 62 TYR B O 1
ATOM 1199 N N . ILE B 1 63 ? -11.188 -1.896 5.527 1 94.75 63 ILE B N 1
ATOM 1200 C CA . ILE B 1 63 ? -12.508 -2.246 6.023 1 94.75 63 ILE B CA 1
ATOM 1201 C C . ILE B 1 63 ? -12.633 -3.764 6.137 1 94.75 63 ILE B C 1
ATOM 1203 O O . ILE B 1 63 ? -11.914 -4.504 5.465 1 94.75 63 ILE B O 1
ATOM 1207 N N . PRO B 1 64 ? -13.414 -4.301 6.961 1 95.44 64 PRO B N 1
ATOM 1208 C CA . PRO B 1 64 ? -13.539 -5.746 7.172 1 95.44 64 PRO B CA 1
ATOM 1209 C C . PRO B 1 64 ? -13.852 -6.504 5.883 1 95.44 64 PRO B C 1
ATOM 1211 O O . PRO B 1 64 ? -14.633 -6.02 5.055 1 95.44 64 PRO B O 1
ATOM 1214 N N . ASP B 1 65 ? -13.203 -7.625 5.664 1 96.38 65 ASP B N 1
ATOM 1215 C CA . ASP B 1 65 ? -13.461 -8.609 4.617 1 96.38 65 ASP B CA 1
ATOM 1216 C C . ASP B 1 65 ? -13.023 -8.086 3.252 1 96.38 65 ASP B C 1
ATOM 1218 O O . ASP B 1 65 ? -13.531 -8.531 2.221 1 96.38 65 ASP B O 1
ATOM 1222 N N . HIS B 1 66 ? -12.164 -7.117 3.307 1 97.94 66 HIS B N 1
ATOM 1223 C CA . HIS B 1 66 ? -11.688 -6.562 2.043 1 97.94 66 HIS B CA 1
ATOM 1224 C C . HIS B 1 66 ? -10.164 -6.445 2.031 1 97.94 66 HIS B C 1
ATOM 1226 O O . HIS B 1 66 ? -9.617 -5.41 1.64 1 97.94 66 HIS B O 1
ATOM 1232 N N . PHE B 1 67 ? -9.555 -7.547 2.43 1 98.69 67 PHE B N 1
ATOM 1233 C CA . PHE B 1 67 ? -8.102 -7.59 2.504 1 98.69 67 PHE B CA 1
ATOM 1234 C C . PHE B 1 67 ? -7.57 -8.938 2.023 1 98.69 67 PHE B C 1
ATOM 1236 O O . PHE B 1 67 ? -8.062 -9.984 2.445 1 98.69 67 PHE B O 1
ATOM 1243 N N . ILE B 1 68 ? -6.539 -8.867 1.178 1 98.88 68 ILE B N 1
ATOM 1244 C CA . ILE B 1 68 ? -5.859 -10.102 0.812 1 98.88 68 ILE B CA 1
ATOM 1245 C C . ILE B 1 68 ? -4.395 -9.812 0.494 1 98.88 68 ILE B C 1
ATOM 1247 O O . ILE B 1 68 ? -4.078 -8.797 -0.124 1 98.88 68 ILE B O 1
ATOM 1251 N N . TYR B 1 69 ? -3.504 -10.648 0.97 1 98.94 69 TYR B N 1
ATOM 1252 C CA . TYR B 1 69 ? -2.062 -10.641 0.751 1 98.94 69 TYR B CA 1
ATOM 1253 C C . TYR B 1 69 ? -1.578 -11.992 0.252 1 98.94 69 TYR B C 1
ATOM 1255 O O . TYR B 1 69 ? -1.721 -13 0.945 1 98.94 69 TYR B O 1
ATOM 1263 N N . PHE B 1 70 ? -1.065 -12.023 -0.956 1 98.88 70 PHE B N 1
ATOM 1264 C CA . PHE B 1 70 ? -0.703 -13.297 -1.574 1 98.88 70 PHE B CA 1
ATOM 1265 C C . PHE B 1 70 ? 0.444 -13.109 -2.561 1 98.88 70 PHE B C 1
ATOM 1267 O O . PHE B 1 70 ? 0.859 -11.984 -2.832 1 98.88 70 PHE B O 1
ATOM 1274 N N . SER B 1 71 ? 0.967 -14.242 -3.039 1 98.62 71 SER B N 1
ATOM 1275 C CA . SER B 1 71 ? 2.061 -14.234 -4.008 1 98.62 71 SER B CA 1
ATOM 1276 C C . SER B 1 71 ? 1.691 -15.008 -5.27 1 98.62 71 SER B C 1
ATOM 1278 O O . SER B 1 71 ? 1.075 -16.062 -5.195 1 98.62 71 SER B O 1
ATOM 1280 N N . ILE B 1 72 ? 2.027 -14.43 -6.43 1 97.25 72 ILE B N 1
ATOM 1281 C CA . ILE B 1 72 ? 1.929 -15.094 -7.727 1 97.25 72 ILE B CA 1
ATOM 1282 C C . ILE B 1 72 ? 3.264 -14.992 -8.461 1 97.25 72 ILE B C 1
ATOM 1284 O O . ILE B 1 72 ? 3.75 -13.891 -8.727 1 97.25 72 ILE B O 1
ATOM 1288 N N . LYS B 1 73 ? 3.787 -16.156 -8.805 1 93.25 73 LYS B N 1
ATOM 1289 C CA . LYS B 1 73 ? 5.02 -16.219 -9.586 1 93.25 73 LYS B CA 1
ATOM 1290 C C . LYS B 1 73 ? 6.121 -15.391 -8.945 1 93.25 73 LYS B C 1
ATOM 1292 O O . LYS B 1 73 ? 6.758 -14.578 -9.617 1 93.25 73 LYS B O 1
ATOM 1297 N N . GLY B 1 74 ? 6.262 -15.445 -7.676 1 95.88 74 GLY B N 1
ATOM 1298 C CA . GLY B 1 74 ? 7.355 -14.828 -6.938 1 95.88 74 GLY B CA 1
ATOM 1299 C C . GLY B 1 74 ? 7.152 -13.352 -6.684 1 95.88 74 GLY B C 1
ATOM 1300 O O . GLY B 1 74 ? 8.062 -12.664 -6.211 1 95.88 74 GLY B O 1
ATOM 1301 N N . THR B 1 75 ? 5.949 -12.867 -7.004 1 98.19 75 THR B N 1
ATOM 1302 C CA . THR B 1 75 ? 5.617 -11.469 -6.754 1 98.19 75 THR B CA 1
ATOM 1303 C C . THR B 1 75 ? 4.48 -11.359 -5.746 1 98.19 75 THR B C 1
ATOM 1305 O O . THR B 1 75 ? 3.455 -12.031 -5.879 1 98.19 75 THR B O 1
ATOM 1308 N N . ASP B 1 76 ? 4.68 -10.523 -4.77 1 98.75 76 ASP B N 1
ATOM 1309 C CA . ASP B 1 76 ? 3.668 -10.352 -3.732 1 98.75 76 ASP B CA 1
ATOM 1310 C C . ASP B 1 76 ? 2.633 -9.305 -4.137 1 98.75 76 ASP B C 1
ATOM 1312 O O . ASP B 1 76 ? 2.951 -8.359 -4.855 1 98.75 76 ASP B O 1
ATOM 1316 N N . HIS B 1 77 ? 1.398 -9.523 -3.693 1 98.94 77 HIS B N 1
ATOM 1317 C CA . HIS B 1 77 ? 0.252 -8.648 -3.908 1 98.94 77 HIS B CA 1
ATOM 1318 C C . HIS B 1 77 ? -0.431 -8.305 -2.59 1 98.94 77 HIS B C 1
ATOM 1320 O O . HIS B 1 77 ? -0.854 -9.195 -1.852 1 98.94 77 HIS B O 1
ATOM 1326 N N . LEU B 1 78 ? -0.468 -7.051 -2.246 1 98.94 78 LEU B N 1
ATOM 1327 C CA . LEU B 1 78 ? -1.248 -6.512 -1.139 1 98.94 78 LEU B CA 1
ATOM 1328 C C . LEU B 1 78 ? -2.424 -5.688 -1.652 1 98.94 78 LEU B C 1
ATOM 1330 O O . LEU B 1 78 ? -2.232 -4.629 -2.25 1 98.94 78 LEU B O 1
ATOM 1334 N N . ILE B 1 79 ? -3.605 -6.211 -1.506 1 98.94 79 ILE B N 1
ATOM 1335 C CA . ILE B 1 79 ? -4.812 -5.613 -2.064 1 98.94 79 ILE B CA 1
ATOM 1336 C C . ILE B 1 79 ? -5.863 -5.445 -0.968 1 98.94 79 ILE B C 1
ATOM 1338 O O . ILE B 1 79 ? -6.176 -6.398 -0.248 1 98.94 79 ILE B O 1
ATOM 1342 N N . TYR B 1 80 ? -6.316 -4.203 -0.842 1 98.62 80 TYR B N 1
ATOM 1343 C CA . TYR B 1 80 ? -7.285 -3.938 0.217 1 98.62 80 TYR B CA 1
ATOM 1344 C C . TYR B 1 80 ? -8.133 -2.715 -0.112 1 98.62 80 TYR B C 1
ATOM 1346 O O . TYR B 1 80 ? -7.738 -1.884 -0.935 1 98.62 80 TYR B O 1
ATOM 1354 N N . SER B 1 81 ? -9.305 -2.68 0.511 1 97.44 81 SER B N 1
ATOM 1355 C CA . SER B 1 81 ? -10.203 -1.536 0.344 1 97.44 81 SER B CA 1
ATOM 1356 C C . SER B 1 81 ? -10.273 -0.7 1.617 1 97.44 81 SER B C 1
ATOM 1358 O O . SER B 1 81 ? -10.141 -1.23 2.723 1 97.44 81 SER B O 1
ATOM 1360 N N . THR B 1 82 ? -10.445 0.609 1.4 1 94.94 82 THR B N 1
ATOM 1361 C 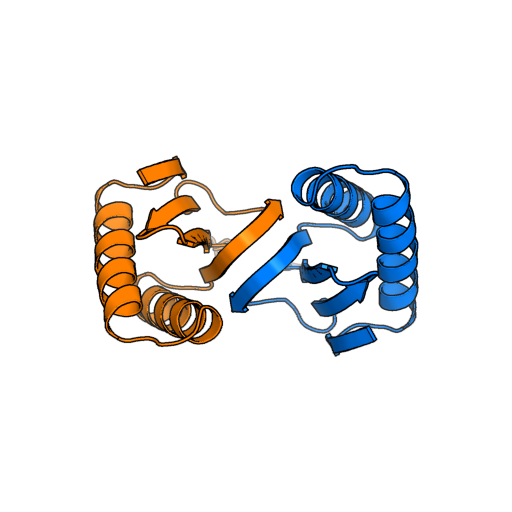CA . THR B 1 82 ? -10.547 1.521 2.533 1 94.94 82 THR B CA 1
ATOM 1362 C C . THR B 1 82 ? -11.875 2.273 2.506 1 94.94 82 THR B C 1
ATOM 1364 O O . THR B 1 82 ? -12.008 3.332 3.121 1 94.94 82 THR B O 1
ATOM 1367 N N . ARG B 1 83 ? -12.914 1.728 1.874 1 76 83 ARG B N 1
ATOM 1368 C CA . ARG B 1 83 ? -14.219 2.352 1.716 1 76 83 ARG B CA 1
ATOM 1369 C C . ARG B 1 83 ? -14.844 2.678 3.07 1 76 83 ARG B C 1
ATOM 1371 O O . ARG B 1 83 ? -14.797 1.859 3.992 1 76 83 ARG B O 1
ATOM 1378 N N . ASN B 1 84 ? -15.086 3.895 3.625 1 61.06 84 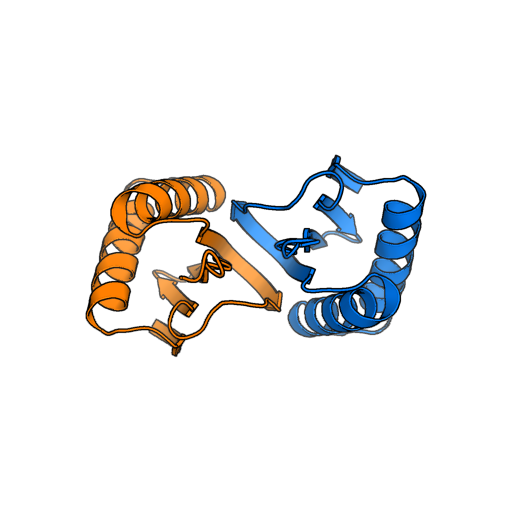ASN B N 1
A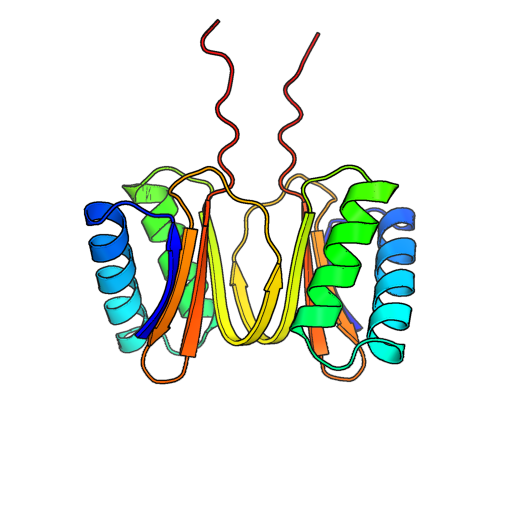TOM 1379 C CA . ASN B 1 84 ? -16.016 4.188 4.715 1 61.06 84 ASN B CA 1
ATOM 1380 C C . ASN B 1 84 ? -17.406 4.547 4.191 1 61.06 84 ASN B C 1
ATOM 1382 O O . ASN B 1 84 ? -17.531 5.426 3.336 1 61.06 84 ASN B O 1
ATOM 1386 N N . MET B 1 85 ? -18.234 3.471 4.008 1 48.59 85 MET B N 1
ATOM 1387 C CA . MET B 1 85 ? -19.609 3.754 3.568 1 48.59 85 MET B CA 1
ATOM 1388 C C . MET B 1 85 ? -20.344 4.594 4.602 1 48.59 85 MET B C 1
ATOM 1390 O O . MET B 1 85 ? -21.547 4.848 4.457 1 48.59 85 MET B O 1
ATOM 1394 N N . LYS B 1 86 ? -19.906 5.211 5.695 1 42.81 86 LYS B N 1
ATOM 1395 C CA . LYS B 1 86 ? -21.078 5.574 6.496 1 42.81 86 LYS B CA 1
ATOM 1396 C C . LYS B 1 86 ? -22.078 6.363 5.668 1 42.81 86 LYS B C 1
ATOM 1398 O O . LYS B 1 86 ? -22.141 7.594 5.766 1 42.81 86 LYS B O 1
ATOM 1403 N N . GLY B 1 87 ? -22.25 6.461 4.328 1 36.84 87 GLY B N 1
ATOM 1404 C CA . GLY B 1 87 ? -23.562 7.09 4.23 1 36.84 87 GLY B CA 1
ATOM 1405 C C . GLY B 1 87 ? -24.641 6.328 4.965 1 36.84 87 GLY B C 1
ATOM 1406 O O . GLY B 1 87 ? -24.969 5.199 4.59 1 36.84 87 GLY B O 1
ATOM 1407 N N . LYS B 1 88 ? -24.75 6.168 6.207 1 33.28 88 LYS B N 1
ATOM 1408 C CA . LYS B 1 88 ? -26 5.621 6.742 1 33.28 88 LYS B CA 1
ATOM 1409 C C . LYS B 1 88 ? -27.172 5.938 5.824 1 33.28 88 LYS B C 1
ATOM 1411 O O . LYS B 1 88 ? -27.125 6.898 5.051 1 33.28 88 LYS B O 1
ATOM 1416 N N . GLN B 1 89 ? -28.562 5.742 6.547 1 22 89 GLN B N 1
ATOM 1417 C CA . GLN B 1 89 ? -29.984 5.855 6.801 1 22 89 GLN B CA 1
ATOM 1418 C C . GLN B 1 89 ? -30.484 7.266 6.512 1 22 89 GLN B C 1
ATOM 1420 O O . GLN B 1 89 ? -29.812 8.25 6.812 1 22 89 GLN B O 1
#